Protein AF-A0A2V5MJY5-F1 (afdb_monomer_lite)

Secondary structure (DSSP, 8-state):
---GGGHHHHHHHHHHHHHHHHHHHHHHHHHHHS--HHHHHHHHHH--GGGS-HHHHHHHHHHHHHHHHHS-HHHHHHHHT-THHHHHHHHS-HHHHHHHHHHHS-HHHHHHHHHHHTS-HHHHHHHHHHHHHHHHHHHHHHHHHHT-

Structure (mmCIF, N/CA/C/O backbone):
data_AF-A0A2V5MJY5-F1
#
_entry.id   AF-A0A2V5MJY5-F1
#
loop_
_atom_site.group_PDB
_atom_site.id
_atom_site.type_symbol
_atom_site.label_atom_id
_atom_site.label_alt_id
_atom_site.label_comp_id
_atom_site.label_asym_id
_atom_site.label_entity_id
_atom_site.label_seq_id
_atom_site.pdbx_PDB_ins_code
_atom_site.Cartn_x
_atom_site.Cartn_y
_atom_site.Cartn_z
_atom_site.occupancy
_atom_site.B_iso_or_equiv
_atom_site.auth_seq_id
_atom_site.auth_comp_id
_atom_site.auth_asym_id
_atom_site.auth_atom_id
_atom_site.pdbx_PDB_model_num
ATOM 1 N N . MET A 1 1 ? 29.922 -13.839 -49.410 1.00 50.12 1 MET A N 1
ATOM 2 C CA . MET A 1 1 ? 30.954 -14.342 -48.478 1.00 50.12 1 MET A CA 1
ATOM 3 C C . MET A 1 1 ? 31.460 -13.157 -47.670 1.00 50.12 1 MET A C 1
ATOM 5 O O . MET A 1 1 ? 32.165 -12.333 -48.236 1.00 50.12 1 MET A O 1
ATOM 9 N N . LEU A 1 2 ? 31.043 -12.986 -46.406 1.00 56.75 2 LEU A N 1
ATOM 10 C CA . LEU A 1 2 ? 31.655 -11.948 -45.564 1.00 56.75 2 LEU A CA 1
ATOM 11 C C . LEU A 1 2 ? 33.147 -12.272 -45.467 1.00 56.75 2 LEU A C 1
ATOM 13 O O . LEU A 1 2 ? 33.498 -13.363 -45.014 1.00 56.75 2 LEU A O 1
ATOM 17 N N . ALA A 1 3 ? 34.006 -11.368 -45.949 1.00 57.12 3 ALA A N 1
ATOM 18 C CA . ALA A 1 3 ? 35.442 -11.598 -45.950 1.00 57.12 3 ALA A CA 1
ATOM 19 C C . ALA A 1 3 ? 35.876 -11.970 -44.528 1.00 57.12 3 ALA A C 1
ATOM 21 O O . ALA A 1 3 ? 35.506 -11.301 -43.563 1.00 57.12 3 ALA A O 1
ATOM 22 N N . GLN A 1 4 ? 36.637 -13.057 -44.403 1.00 63.75 4 GLN A N 1
ATOM 23 C CA . GLN A 1 4 ? 37.058 -13.684 -43.143 1.00 63.75 4 GLN A CA 1
ATOM 24 C C . GLN A 1 4 ? 37.643 -12.688 -42.124 1.00 63.75 4 GLN A C 1
ATOM 26 O O . GLN A 1 4 ? 37.564 -12.902 -40.917 1.00 63.75 4 GLN A O 1
ATOM 31 N N . ARG A 1 5 ? 38.135 -11.555 -42.629 1.00 69.12 5 ARG A N 1
ATOM 32 C CA . ARG A 1 5 ? 38.656 -10.395 -41.906 1.00 69.12 5 ARG A CA 1
ATOM 33 C C . ARG A 1 5 ? 37.625 -9.634 -41.054 1.00 69.12 5 ARG A C 1
ATOM 35 O O . ARG A 1 5 ? 38.015 -9.039 -40.059 1.00 69.12 5 ARG A O 1
ATOM 42 N N . TYR A 1 6 ? 36.332 -9.672 -41.392 1.00 77.38 6 TYR A N 1
ATOM 43 C CA . TYR A 1 6 ? 35.269 -8.968 -40.651 1.00 77.38 6 TYR A CA 1
ATOM 44 C C . TYR A 1 6 ? 34.561 -9.838 -39.610 1.00 77.38 6 TYR A C 1
ATOM 46 O O . TYR A 1 6 ? 33.828 -9.310 -38.780 1.00 77.38 6 TYR A O 1
ATOM 54 N N . ARG A 1 7 ? 34.789 -11.160 -39.602 1.00 73.94 7 ARG A N 1
ATOM 55 C CA . ARG A 1 7 ? 34.225 -12.071 -38.590 1.00 73.94 7 ARG A CA 1
ATOM 56 C C . ARG A 1 7 ? 34.464 -11.606 -37.143 1.00 73.94 7 ARG A C 1
ATOM 58 O O . ARG A 1 7 ? 33.481 -11.554 -36.411 1.00 73.94 7 ARG A O 1
ATOM 65 N N . PRO A 1 8 ? 35.685 -11.222 -36.715 1.00 81.00 8 PRO A N 1
ATOM 66 C CA . PRO A 1 8 ? 35.896 -10.760 -35.341 1.00 81.00 8 PRO A CA 1
ATOM 67 C C . PRO A 1 8 ? 35.162 -9.449 -35.036 1.00 81.00 8 PRO A C 1
ATOM 69 O O . PRO A 1 8 ? 34.684 -9.278 -33.921 1.00 81.00 8 PRO A O 1
ATOM 72 N N . LEU A 1 9 ? 35.005 -8.559 -36.023 1.00 85.38 9 LEU A N 1
ATOM 73 C CA . LEU A 1 9 ? 34.218 -7.334 -35.862 1.00 85.38 9 LEU A CA 1
ATOM 74 C C . LEU A 1 9 ? 32.731 -7.654 -35.688 1.00 85.38 9 LEU A C 1
ATOM 76 O O . LEU A 1 9 ? 32.114 -7.139 -34.767 1.00 85.38 9 LEU A O 1
ATOM 80 N N . VAL A 1 10 ? 32.176 -8.566 -36.493 1.00 87.00 10 VAL A N 1
ATOM 81 C CA . VAL A 1 10 ? 30.778 -9.011 -36.360 1.00 87.00 10 VAL A CA 1
ATOM 82 C C . VAL A 1 10 ? 30.533 -9.667 -35.001 1.00 87.00 10 VAL A C 1
ATOM 84 O O . VAL A 1 10 ? 29.556 -9.335 -34.335 1.00 87.00 10 VAL A O 1
ATOM 87 N N . PHE A 1 11 ? 31.425 -10.557 -34.554 1.00 88.88 11 PHE A N 1
ATOM 88 C CA . PHE A 1 11 ? 31.307 -11.171 -33.230 1.00 88.88 11 PHE A CA 1
ATOM 89 C C . PHE A 1 11 ? 31.458 -10.148 -32.104 1.00 88.88 11 PHE A C 1
ATOM 91 O O . PHE A 1 11 ? 30.676 -10.187 -31.162 1.00 88.88 11 PHE A O 1
ATOM 98 N N . GLY A 1 12 ? 32.393 -9.201 -32.217 1.00 89.81 12 GLY A N 1
ATOM 99 C CA . GLY A 1 12 ? 32.548 -8.110 -31.254 1.00 89.81 12 GLY A CA 1
ATOM 100 C C . GLY A 1 12 ? 31.292 -7.245 -31.155 1.00 89.81 12 GLY A C 1
ATOM 101 O O . GLY A 1 12 ? 30.800 -7.000 -30.056 1.00 89.81 12 GLY A O 1
ATOM 102 N N . THR A 1 13 ? 30.713 -6.852 -32.292 1.00 92.06 13 THR A N 1
ATOM 103 C CA . THR A 1 13 ? 29.453 -6.097 -32.330 1.00 92.06 13 THR A CA 1
ATOM 104 C C . THR A 1 13 ? 28.299 -6.894 -31.726 1.00 92.06 13 THR A C 1
ATOM 106 O O . THR A 1 13 ? 27.544 -6.349 -30.926 1.00 92.06 13 THR A O 1
ATOM 109 N N . LEU A 1 14 ? 28.177 -8.187 -32.045 1.00 93.38 14 LEU A N 1
ATOM 110 C CA . LEU A 1 14 ? 27.150 -9.050 -31.455 1.00 93.38 14 LEU A CA 1
ATOM 111 C C . LEU A 1 14 ? 27.311 -9.190 -29.939 1.00 93.38 14 LEU A C 1
ATOM 113 O O . LEU A 1 14 ? 26.314 -9.168 -29.226 1.00 93.38 14 LEU A O 1
ATOM 117 N N . LEU A 1 15 ? 28.542 -9.293 -29.439 1.00 94.81 15 LEU A N 1
ATOM 118 C CA . LEU A 1 15 ? 28.822 -9.422 -28.009 1.00 94.81 15 LEU A CA 1
ATOM 119 C C . LEU A 1 15 ? 28.464 -8.130 -27.260 1.00 94.81 15 LEU A C 1
ATOM 121 O O . LEU A 1 15 ? 27.831 -8.179 -26.207 1.00 94.81 15 LEU A O 1
ATOM 125 N N . VAL A 1 16 ? 28.776 -6.970 -27.843 1.00 95.56 16 VAL A N 1
ATOM 126 C CA . VAL A 1 16 ? 28.368 -5.664 -27.301 1.00 95.56 16 VAL A CA 1
ATOM 127 C C . VAL A 1 16 ? 26.844 -5.510 -27.307 1.00 95.56 16 VAL A C 1
ATOM 129 O O . VAL A 1 16 ? 26.272 -5.097 -26.299 1.00 95.56 16 VAL A O 1
ATOM 132 N N . LEU A 1 17 ? 26.169 -5.879 -28.401 1.00 95.88 17 LEU A N 1
ATOM 133 C CA . LEU A 1 17 ? 24.704 -5.843 -28.481 1.00 95.88 17 LEU A CA 1
ATOM 134 C C . LEU A 1 17 ? 24.052 -6.793 -27.471 1.00 95.88 17 LEU A C 1
ATOM 136 O O . LEU A 1 17 ? 23.086 -6.415 -26.812 1.00 95.88 17 LEU A O 1
ATOM 140 N N . ALA A 1 18 ? 24.599 -7.997 -27.303 1.00 93.88 18 ALA A N 1
ATOM 141 C CA . ALA A 1 18 ? 24.135 -8.948 -26.302 1.00 93.88 18 ALA A CA 1
ATOM 142 C C . ALA A 1 18 ? 24.297 -8.386 -24.881 1.00 93.88 18 ALA A C 1
ATOM 144 O O . ALA A 1 18 ? 23.364 -8.466 -24.085 1.00 93.88 18 ALA A O 1
ATOM 145 N N . GLY A 1 19 ? 25.434 -7.750 -24.577 1.00 95.88 19 GLY A N 1
ATOM 146 C CA . GLY A 1 19 ? 25.651 -7.072 -23.297 1.00 95.88 19 GLY A CA 1
ATOM 147 C C . GLY A 1 19 ? 24.620 -5.971 -23.027 1.00 95.88 19 GLY A C 1
ATOM 148 O O . GLY A 1 19 ? 24.046 -5.918 -21.938 1.00 95.88 19 GLY A O 1
ATOM 149 N N . TRP A 1 20 ? 24.315 -5.144 -24.031 1.00 96.44 20 TRP A N 1
ATOM 150 C CA . TRP A 1 20 ? 23.272 -4.119 -23.930 1.00 96.44 20 TRP A CA 1
ATOM 151 C C . TRP A 1 20 ? 21.875 -4.703 -23.725 1.00 96.44 20 TRP A C 1
ATOM 153 O O . TRP A 1 20 ? 21.124 -4.185 -22.901 1.00 96.44 20 TRP A O 1
ATOM 163 N N . LEU A 1 21 ? 21.528 -5.793 -24.414 1.00 95.12 21 LEU A N 1
ATOM 164 C CA . LEU A 1 21 ? 20.243 -6.471 -24.224 1.00 95.12 21 LEU A CA 1
ATOM 165 C C . LEU A 1 21 ? 20.099 -7.036 -22.810 1.00 95.12 21 LEU A C 1
ATOM 167 O O . LEU A 1 21 ? 19.046 -6.871 -22.199 1.00 95.12 21 LEU A O 1
ATOM 171 N N . VAL A 1 22 ? 21.151 -7.649 -22.264 1.00 93.75 22 VAL A N 1
ATOM 172 C CA . VAL A 1 22 ? 21.149 -8.157 -20.884 1.00 93.75 22 VAL A CA 1
ATOM 173 C C . VAL A 1 22 ? 20.998 -7.010 -19.883 1.00 93.75 22 VAL A C 1
ATOM 175 O O . VAL A 1 22 ? 20.174 -7.098 -18.972 1.00 93.75 22 VAL A O 1
ATOM 178 N N . ALA A 1 23 ? 21.735 -5.911 -20.068 1.00 90.94 23 ALA A N 1
ATOM 179 C CA . ALA A 1 23 ? 21.626 -4.731 -19.212 1.00 90.94 23 ALA A CA 1
ATOM 180 C C . ALA A 1 23 ? 20.222 -4.105 -19.271 1.00 90.94 23 ALA A C 1
ATOM 182 O O . ALA A 1 23 ? 19.643 -3.781 -18.234 1.00 90.94 23 ALA A O 1
ATOM 183 N N . PHE A 1 24 ? 19.648 -3.985 -20.470 1.00 91.19 24 PHE A N 1
ATOM 184 C CA . PHE A 1 24 ? 18.306 -3.446 -20.674 1.00 91.19 24 PHE A CA 1
ATOM 185 C C . PHE A 1 24 ? 17.229 -4.342 -20.052 1.00 91.19 24 PHE A C 1
ATOM 187 O O . PHE A 1 24 ? 16.368 -3.851 -19.323 1.00 91.19 24 PHE A O 1
ATOM 194 N N . ALA A 1 25 ? 17.315 -5.657 -20.266 1.00 87.12 25 ALA A N 1
ATOM 195 C CA . ALA A 1 25 ? 16.405 -6.625 -19.663 1.00 87.12 25 ALA A CA 1
ATOM 196 C C . ALA A 1 25 ? 16.482 -6.593 -18.128 1.00 87.12 25 ALA A C 1
ATOM 198 O O . ALA A 1 25 ? 15.450 -6.573 -17.456 1.00 87.12 25 ALA A O 1
ATOM 199 N N . GLY A 1 26 ? 17.691 -6.516 -17.563 1.00 83.94 26 GLY A N 1
ATOM 200 C CA . GLY A 1 26 ? 17.892 -6.382 -16.119 1.00 83.94 26 GLY A CA 1
ATOM 201 C C . GLY A 1 26 ? 17.321 -5.076 -15.559 1.00 83.94 26 GLY A C 1
ATOM 202 O O . GLY A 1 26 ? 16.652 -5.086 -14.523 1.00 83.94 26 GLY A O 1
ATOM 203 N N . TYR A 1 27 ? 17.521 -3.958 -16.261 1.00 81.31 27 TYR A N 1
ATOM 204 C CA . TYR A 1 27 ? 16.958 -2.661 -15.884 1.00 81.31 27 TYR A CA 1
ATOM 205 C C . TYR A 1 27 ? 15.425 -2.681 -15.896 1.00 81.31 27 TYR A C 1
ATOM 207 O O . TYR A 1 27 ? 14.797 -2.279 -14.917 1.00 81.31 27 TYR A O 1
ATOM 215 N N . GLN A 1 28 ? 14.820 -3.203 -16.964 1.00 80.12 28 GLN A N 1
ATOM 216 C CA . GLN A 1 28 ? 13.368 -3.271 -17.106 1.00 80.12 28 GLN A CA 1
ATOM 217 C C . GLN A 1 28 ? 12.727 -4.216 -16.077 1.00 80.12 28 GLN A C 1
ATOM 219 O O . GLN A 1 28 ? 11.672 -3.910 -15.524 1.00 80.12 28 GLN A O 1
ATOM 224 N N . ALA A 1 29 ? 13.375 -5.341 -15.763 1.00 75.56 29 ALA A N 1
ATOM 225 C CA . ALA A 1 29 ? 12.927 -6.235 -14.699 1.00 75.56 29 ALA A CA 1
ATOM 226 C C . ALA A 1 29 ? 12.998 -5.556 -13.319 1.00 75.56 29 ALA A C 1
ATOM 228 O O . ALA A 1 29 ? 12.055 -5.651 -12.535 1.00 75.56 29 ALA A O 1
ATOM 229 N N . SER A 1 30 ? 14.079 -4.819 -13.043 1.00 69.69 30 SER A N 1
ATOM 230 C CA . SER A 1 30 ? 14.265 -4.081 -11.787 1.00 69.69 30 SER A CA 1
ATOM 231 C C . SER A 1 30 ? 13.211 -2.987 -11.584 1.00 69.69 30 SER A C 1
ATOM 233 O O . SER A 1 30 ? 12.671 -2.832 -10.487 1.00 69.69 30 SER A O 1
ATOM 235 N N . THR A 1 31 ? 12.852 -2.251 -12.639 1.00 67.75 31 THR A N 1
ATOM 236 C CA . THR A 1 31 ? 11.810 -1.217 -12.560 1.00 67.75 31 THR A CA 1
ATOM 237 C C . THR A 1 31 ? 10.406 -1.818 -12.461 1.00 67.75 31 THR A C 1
ATOM 239 O O . THR A 1 31 ? 9.593 -1.326 -11.676 1.00 67.75 31 THR A O 1
ATOM 242 N N . ASN A 1 32 ? 10.125 -2.926 -13.156 1.00 66.94 32 ASN A N 1
ATOM 243 C CA . ASN A 1 32 ? 8.849 -3.634 -13.026 1.00 66.94 32 ASN A CA 1
ATOM 244 C C . ASN A 1 32 ? 8.669 -4.331 -11.672 1.00 66.94 32 ASN A C 1
ATOM 246 O O . ASN A 1 32 ? 7.535 -4.433 -11.203 1.00 66.94 32 ASN A O 1
ATOM 250 N N . ALA A 1 33 ? 9.751 -4.758 -11.020 1.00 67.19 33 ALA A N 1
ATOM 251 C CA . ALA A 1 33 ? 9.696 -5.378 -9.698 1.00 67.19 33 ALA A CA 1
ATOM 252 C C . ALA A 1 33 ? 9.342 -4.388 -8.575 1.00 67.19 33 ALA A C 1
ATOM 254 O O . ALA A 1 33 ? 8.893 -4.805 -7.509 1.00 67.19 33 ALA A O 1
ATOM 255 N N . ARG A 1 34 ? 9.509 -3.073 -8.787 1.00 78.69 34 ARG A N 1
ATOM 256 C CA . ARG A 1 34 ? 9.128 -2.074 -7.780 1.00 78.69 34 ARG A CA 1
ATOM 257 C C . ARG A 1 34 ? 7.611 -2.024 -7.618 1.00 78.69 34 ARG A C 1
ATOM 259 O O . ARG A 1 34 ? 6.883 -1.766 -8.581 1.00 78.69 34 ARG A O 1
ATOM 266 N N . VAL A 1 35 ? 7.149 -2.232 -6.389 1.00 83.56 35 VAL A N 1
ATOM 267 C CA . VAL A 1 35 ? 5.764 -1.974 -5.988 1.00 83.56 35 VAL A CA 1
ATOM 268 C C . VAL A 1 35 ? 5.550 -0.457 -5.982 1.00 83.56 35 VAL A C 1
ATOM 270 O O . VAL A 1 35 ? 6.362 0.284 -5.428 1.00 83.56 35 VAL A O 1
ATOM 273 N N . THR A 1 36 ? 4.484 0.006 -6.631 1.00 89.38 36 THR A N 1
ATOM 274 C CA . THR A 1 36 ? 4.094 1.423 -6.710 1.00 89.38 36 THR A CA 1
ATOM 275 C C . THR A 1 36 ? 2.664 1.590 -6.215 1.00 89.38 36 THR A C 1
ATOM 277 O O . THR A 1 36 ? 1.904 0.618 -6.194 1.00 89.38 36 THR A O 1
ATOM 280 N N . ALA A 1 37 ? 2.287 2.811 -5.833 1.00 88.69 37 ALA A N 1
ATOM 281 C CA . ALA A 1 37 ? 0.926 3.108 -5.393 1.00 88.69 37 ALA A CA 1
ATOM 282 C C . ALA A 1 37 ? -0.112 2.707 -6.455 1.00 88.69 37 ALA A C 1
ATOM 284 O O . ALA A 1 37 ? -1.092 2.044 -6.129 1.00 88.69 37 ALA A O 1
ATOM 285 N N . ASP A 1 38 ? 0.161 2.989 -7.733 1.00 88.75 38 ASP A N 1
ATOM 286 C CA . ASP A 1 38 ? -0.739 2.644 -8.840 1.00 88.75 38 ASP A CA 1
ATOM 287 C C . ASP A 1 38 ? -0.945 1.132 -8.988 1.00 88.75 38 ASP A C 1
ATOM 289 O O . ASP A 1 38 ? -2.057 0.677 -9.249 1.00 88.75 38 ASP A O 1
ATOM 293 N N . LYS A 1 39 ? 0.112 0.329 -8.797 1.00 89.62 39 LYS A N 1
ATOM 294 C CA . LYS A 1 39 ? 0.006 -1.138 -8.842 1.00 89.62 39 LYS A CA 1
ATOM 295 C C . LYS A 1 39 ? -0.858 -1.661 -7.702 1.00 89.62 39 LYS A C 1
ATOM 297 O O . LYS A 1 39 ? -1.687 -2.536 -7.935 1.00 89.62 39 LYS A O 1
ATOM 302 N N . VAL A 1 40 ? -0.697 -1.096 -6.504 1.00 91.44 40 VAL A N 1
ATOM 303 C CA . VAL A 1 40 ? -1.552 -1.423 -5.357 1.00 91.44 40 VAL A CA 1
ATOM 304 C C . VAL A 1 40 ? -2.998 -1.038 -5.661 1.00 91.44 40 VAL A C 1
ATOM 306 O O . VAL A 1 40 ? -3.877 -1.869 -5.486 1.00 91.44 40 VAL A O 1
ATOM 309 N N . ALA A 1 41 ? -3.259 0.149 -6.209 1.00 90.56 41 ALA A N 1
ATOM 310 C CA . ALA A 1 41 ? -4.608 0.576 -6.586 1.00 90.56 41 ALA A CA 1
ATOM 311 C C . ALA A 1 41 ? -5.260 -0.351 -7.630 1.00 90.56 41 ALA A C 1
ATOM 313 O O . ALA A 1 41 ? -6.435 -0.702 -7.523 1.00 90.56 41 ALA A O 1
ATOM 314 N N . VAL A 1 42 ? -4.496 -0.799 -8.632 1.00 91.88 42 VAL A N 1
ATOM 315 C CA . VAL A 1 42 ? -4.962 -1.789 -9.618 1.00 91.88 42 VAL A CA 1
ATOM 316 C C . VAL A 1 42 ? -5.289 -3.126 -8.948 1.00 91.88 42 VAL A C 1
ATOM 318 O O . VAL A 1 42 ? -6.335 -3.710 -9.237 1.00 91.88 42 VAL A O 1
ATOM 321 N N . GLU A 1 43 ? -4.437 -3.603 -8.040 1.00 91.00 43 GLU A N 1
ATOM 322 C CA . GLU A 1 43 ? -4.671 -4.841 -7.289 1.00 91.00 43 GLU A CA 1
ATOM 323 C C . GLU A 1 43 ? -5.896 -4.728 -6.372 1.00 91.00 43 GLU A C 1
ATOM 325 O O . GLU A 1 43 ? -6.711 -5.652 -6.321 1.00 91.00 43 GLU A O 1
ATOM 330 N N . LEU A 1 44 ? -6.084 -3.581 -5.711 1.00 92.62 44 LEU A N 1
ATOM 331 C CA . LEU A 1 44 ? -7.267 -3.287 -4.906 1.00 92.62 44 LEU A CA 1
ATOM 332 C C . LEU A 1 44 ? -8.530 -3.381 -5.753 1.00 92.62 44 LEU A C 1
ATOM 334 O O . LEU A 1 44 ? -9.437 -4.113 -5.373 1.00 92.62 44 LEU A O 1
ATOM 338 N N . ARG A 1 45 ? -8.573 -2.727 -6.922 1.00 92.31 45 ARG A N 1
ATOM 339 C CA . ARG A 1 45 ? -9.716 -2.784 -7.856 1.00 92.31 45 ARG A CA 1
ATOM 340 C C . ARG A 1 45 ? -10.029 -4.199 -8.324 1.00 92.31 45 ARG A C 1
ATOM 342 O O . ARG A 1 45 ? -11.195 -4.585 -8.382 1.00 92.31 45 ARG A O 1
ATOM 349 N N . ALA A 1 46 ? -8.994 -4.972 -8.641 1.00 91.12 46 ALA A N 1
ATOM 350 C CA . ALA A 1 46 ? -9.135 -6.354 -9.086 1.00 91.12 46 ALA A CA 1
ATOM 351 C C . ALA A 1 46 ? -9.570 -7.307 -7.957 1.00 91.12 46 ALA A C 1
ATOM 353 O O . ALA A 1 46 ? -10.120 -8.376 -8.230 1.00 91.12 46 ALA A O 1
ATOM 354 N N . THR A 1 47 ? -9.335 -6.934 -6.698 1.00 93.19 47 THR A N 1
ATOM 355 C CA . THR A 1 47 ? -9.678 -7.752 -5.536 1.00 93.19 47 THR A CA 1
ATOM 356 C C . THR A 1 47 ? -11.154 -7.589 -5.164 1.00 93.19 47 THR A C 1
ATOM 358 O O . THR A 1 47 ? -11.660 -6.482 -4.974 1.00 93.19 47 THR A O 1
ATOM 361 N N . ASP A 1 48 ? -11.839 -8.725 -5.029 1.00 92.31 48 ASP A N 1
ATOM 362 C CA . ASP A 1 48 ? -13.196 -8.848 -4.488 1.00 92.31 48 ASP A CA 1
ATOM 363 C C . ASP A 1 48 ? -13.187 -9.965 -3.435 1.00 92.31 48 ASP A C 1
ATOM 365 O O . ASP A 1 48 ? -13.115 -11.155 -3.762 1.00 92.31 48 ASP A O 1
ATOM 369 N N . LEU A 1 49 ? -13.209 -9.583 -2.156 1.00 91.50 49 LEU A N 1
ATOM 370 C CA . LEU A 1 49 ? -13.090 -10.517 -1.033 1.00 91.50 49 LEU A CA 1
ATOM 371 C C . LEU A 1 49 ? -14.333 -11.398 -0.879 1.00 91.50 49 LEU A C 1
ATOM 373 O O . LEU A 1 49 ? -14.243 -12.489 -0.311 1.00 91.50 49 LEU A O 1
ATOM 377 N N . ASN A 1 50 ? -15.483 -10.966 -1.401 1.00 90.06 50 ASN A N 1
ATOM 378 C CA . ASN A 1 50 ? -16.734 -11.721 -1.316 1.00 90.06 50 ASN A CA 1
ATOM 379 C C . ASN A 1 50 ? -16.732 -12.954 -2.227 1.00 90.06 50 ASN A C 1
ATOM 381 O O . ASN A 1 50 ? -17.491 -13.894 -2.003 1.00 90.06 50 ASN A O 1
ATOM 385 N N . ARG A 1 51 ? -15.852 -12.981 -3.236 1.00 91.69 51 ARG A N 1
ATOM 386 C CA . ARG A 1 51 ? -15.670 -14.124 -4.148 1.00 91.69 51 ARG A CA 1
ATOM 387 C C . ARG A 1 51 ? -14.614 -15.119 -3.671 1.00 91.69 51 ARG A C 1
ATOM 389 O O . ARG A 1 51 ? -14.406 -16.151 -4.309 1.00 91.69 51 ARG A O 1
ATOM 396 N N . LEU A 1 52 ? -13.913 -14.812 -2.582 1.00 91.38 52 LEU A N 1
ATOM 397 C CA . LEU A 1 52 ? -12.811 -15.619 -2.069 1.00 91.38 52 LEU A CA 1
ATOM 398 C C . LEU A 1 52 ? -13.259 -16.459 -0.869 1.00 91.38 52 LEU A C 1
ATOM 400 O O . LEU A 1 52 ? -13.985 -15.996 0.005 1.00 91.38 52 LEU A O 1
ATOM 404 N N . SER A 1 53 ? -12.764 -17.696 -0.791 1.00 90.25 53 SER A N 1
ATOM 405 C CA . SER A 1 53 ? -12.889 -18.507 0.424 1.00 90.25 53 SER A CA 1
ATOM 406 C C . SER A 1 53 ? -12.049 -17.915 1.561 1.00 90.25 53 SER A C 1
ATOM 408 O O . SER A 1 53 ? -11.048 -17.244 1.307 1.00 90.25 53 SER A O 1
ATOM 410 N N . SER A 1 54 ? -12.405 -18.199 2.816 1.00 85.00 54 SER A N 1
ATOM 411 C CA . SER A 1 54 ? -11.740 -17.656 4.017 1.00 85.00 54 SER A CA 1
ATOM 412 C C . SER A 1 54 ? -10.208 -17.773 3.989 1.00 85.00 54 SER A C 1
ATOM 414 O O . SER A 1 54 ? -9.502 -16.787 4.187 1.00 85.00 54 SER A O 1
ATOM 416 N N . GLY A 1 55 ? -9.671 -18.947 3.641 1.00 86.19 55 GLY A N 1
ATOM 417 C CA . GLY A 1 55 ? -8.220 -19.144 3.526 1.00 86.19 55 GLY A CA 1
ATOM 418 C C . GLY A 1 55 ? -7.566 -18.311 2.414 1.00 86.19 55 GLY A C 1
ATOM 419 O O . GLY A 1 55 ? -6.443 -17.832 2.571 1.00 86.19 55 GLY A O 1
ATOM 420 N N . LYS A 1 56 ? -8.269 -18.091 1.293 1.00 91.94 56 LYS A N 1
ATOM 421 C CA . LYS A 1 56 ? -7.783 -17.226 0.207 1.00 91.94 56 LYS A CA 1
ATOM 422 C C . LYS A 1 56 ? -7.859 -15.751 0.594 1.00 91.94 56 LYS A C 1
ATOM 424 O O . LYS A 1 56 ? -6.912 -15.033 0.299 1.00 91.94 56 LYS A O 1
ATOM 429 N N . ARG A 1 57 ? -8.910 -15.325 1.307 1.00 93.19 57 ARG A N 1
ATOM 430 C CA . ARG A 1 57 ? -9.049 -13.955 1.835 1.00 93.19 57 ARG A CA 1
ATOM 431 C C . ARG A 1 57 ? -7.855 -13.583 2.702 1.00 93.19 57 ARG A C 1
ATOM 433 O O . ARG A 1 57 ? -7.168 -12.617 2.394 1.00 93.19 57 ARG A O 1
ATOM 440 N N . ALA A 1 58 ? -7.535 -14.404 3.703 1.00 91.25 58 ALA A N 1
ATOM 441 C CA . ALA A 1 58 ? -6.402 -14.156 4.593 1.00 91.25 58 ALA A CA 1
ATOM 442 C C . ALA A 1 58 ? -5.071 -14.037 3.830 1.00 91.25 58 ALA A C 1
ATOM 444 O O . ALA A 1 58 ? -4.267 -13.143 4.100 1.00 91.25 58 ALA A O 1
ATOM 445 N N . LYS A 1 59 ? -4.849 -14.904 2.832 1.00 93.25 59 LYS A N 1
ATOM 446 C CA . LYS A 1 59 ? -3.649 -14.848 1.987 1.00 93.25 59 LYS A CA 1
ATOM 447 C C . LYS A 1 59 ? -3.594 -13.568 1.149 1.00 93.25 59 LYS A C 1
ATOM 449 O O . LYS A 1 59 ? -2.539 -12.943 1.084 1.00 93.25 59 LYS A O 1
ATOM 454 N N . THR A 1 60 ? -4.708 -13.173 0.536 1.00 93.38 60 THR A N 1
ATOM 455 C CA . THR A 1 60 ? -4.807 -11.945 -0.266 1.00 93.38 60 THR A CA 1
ATOM 456 C C . THR A 1 60 ? -4.582 -10.700 0.588 1.00 93.38 60 THR A C 1
ATOM 458 O O . THR A 1 60 ? -3.793 -9.840 0.211 1.00 93.38 60 TH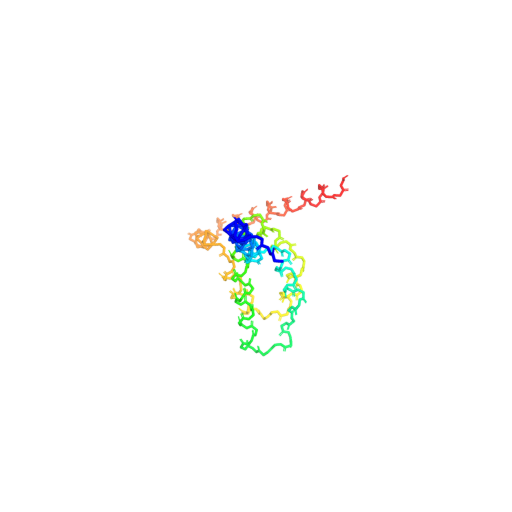R A O 1
ATOM 461 N N . LEU A 1 61 ? -5.197 -10.624 1.770 1.00 93.62 61 LEU A N 1
ATOM 462 C CA . LEU A 1 61 ? -5.005 -9.507 2.699 1.00 93.62 61 LEU A CA 1
ATOM 463 C C . LEU A 1 61 ? -3.553 -9.393 3.166 1.00 93.62 61 LEU A C 1
ATOM 465 O O . LEU A 1 61 ? -3.011 -8.292 3.233 1.00 93.62 61 LEU A O 1
ATOM 469 N N . ARG A 1 62 ? -2.898 -10.526 3.439 1.00 92.75 62 ARG A N 1
ATOM 470 C CA . ARG A 1 62 ? -1.480 -10.544 3.807 1.00 92.75 62 ARG A CA 1
ATOM 471 C C . ARG A 1 62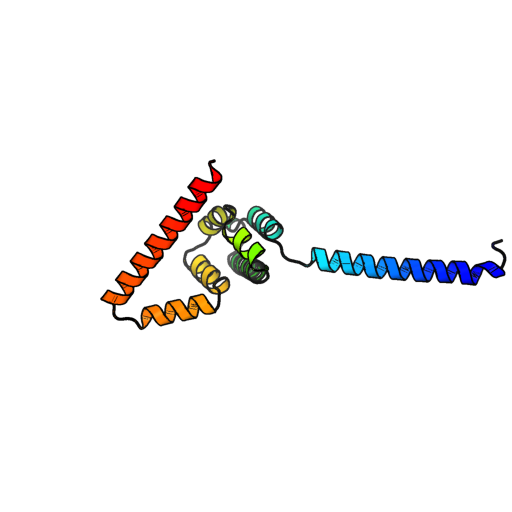 ? -0.588 -10.057 2.667 1.00 92.75 62 ARG A C 1
ATOM 473 O O . ARG A 1 62 ? 0.279 -9.226 2.900 1.00 92.75 62 ARG A O 1
ATOM 480 N N . HIS A 1 63 ? -0.850 -10.513 1.444 1.00 92.75 63 HIS A N 1
ATOM 481 C CA . HIS A 1 63 ? -0.127 -10.062 0.255 1.00 92.75 63 HIS A CA 1
ATOM 482 C C . HIS A 1 63 ? -0.272 -8.549 0.029 1.00 92.75 63 HIS A C 1
ATOM 484 O O . HIS A 1 63 ? 0.718 -7.852 -0.179 1.00 92.75 63 HIS A O 1
ATOM 490 N N . LEU A 1 64 ? -1.493 -8.020 0.157 1.00 92.94 64 LEU A N 1
ATOM 491 C CA . LEU A 1 64 ? -1.745 -6.580 0.079 1.00 92.94 64 LEU A CA 1
ATOM 492 C C . LEU A 1 64 ? -0.989 -5.811 1.170 1.00 92.94 64 LEU A C 1
ATOM 494 O O . LEU A 1 64 ? -0.403 -4.766 0.888 1.00 92.94 64 LEU A O 1
ATOM 498 N N . ALA A 1 65 ? -0.957 -6.329 2.400 1.00 92.19 65 ALA A N 1
ATOM 499 C CA . ALA A 1 65 ? -0.213 -5.708 3.491 1.00 92.19 65 ALA A CA 1
ATOM 500 C C . ALA A 1 65 ? 1.296 -5.659 3.198 1.00 92.19 65 ALA A C 1
ATOM 502 O O . ALA A 1 65 ? 1.926 -4.615 3.387 1.00 92.19 65 ALA A O 1
ATOM 503 N N . ASP A 1 66 ? 1.861 -6.750 2.681 1.00 91.25 66 ASP A N 1
ATOM 504 C CA . ASP A 1 66 ? 3.269 -6.821 2.285 1.00 91.25 66 ASP A CA 1
ATOM 505 C C . ASP A 1 66 ? 3.585 -5.806 1.172 1.00 91.25 66 ASP A C 1
ATOM 507 O O . ASP A 1 66 ? 4.576 -5.079 1.267 1.00 91.25 66 ASP A O 1
ATOM 511 N N . ASN A 1 67 ? 2.699 -5.660 0.179 1.00 90.62 67 ASN A N 1
ATOM 512 C CA . ASN A 1 67 ? 2.843 -4.671 -0.892 1.00 90.62 67 ASN A CA 1
ATOM 513 C C . ASN A 1 67 ? 2.825 -3.233 -0.357 1.00 90.62 67 ASN A C 1
ATOM 515 O O . ASN A 1 67 ? 3.720 -2.451 -0.676 1.00 90.62 67 ASN A O 1
ATOM 519 N N . VAL A 1 68 ? 1.872 -2.886 0.515 1.00 89.81 68 VAL A N 1
ATOM 520 C CA . VAL A 1 68 ? 1.811 -1.562 1.167 1.00 89.81 68 VAL A CA 1
ATOM 521 C C . VAL A 1 68 ? 3.059 -1.291 2.016 1.00 89.81 68 VAL A C 1
ATOM 523 O O . VAL A 1 68 ? 3.566 -0.162 2.065 1.00 89.81 68 VAL A O 1
ATOM 526 N N . ASN A 1 69 ? 3.587 -2.314 2.683 1.00 88.88 69 ASN A N 1
ATOM 527 C CA . ASN A 1 69 ? 4.800 -2.201 3.482 1.00 88.88 69 ASN A CA 1
ATOM 528 C C . ASN A 1 69 ? 6.062 -2.067 2.625 1.00 88.88 69 ASN A C 1
ATOM 530 O O . ASN A 1 69 ? 6.985 -1.370 3.045 1.00 88.88 69 ASN A O 1
ATOM 534 N N . ALA A 1 70 ? 6.087 -2.642 1.423 1.00 88.50 70 ALA A N 1
ATOM 535 C CA . ALA A 1 70 ? 7.199 -2.527 0.481 1.00 88.50 70 ALA A CA 1
ATOM 536 C C . ALA A 1 70 ? 7.292 -1.149 -0.205 1.00 88.50 70 ALA A C 1
ATOM 538 O O . ALA A 1 70 ? 8.350 -0.797 -0.730 1.00 88.50 70 ALA A O 1
ATOM 539 N N . LEU A 1 71 ? 6.218 -0.348 -0.191 1.00 88.25 71 LEU A N 1
ATOM 540 C CA . LEU A 1 71 ? 6.208 0.983 -0.804 1.00 88.25 71 LEU A CA 1
ATOM 541 C C . LEU A 1 71 ? 7.242 1.934 -0.173 1.00 88.25 71 LEU A C 1
ATOM 543 O O . LEU A 1 71 ? 7.451 1.963 1.041 1.00 88.25 71 LEU A O 1
ATOM 547 N N . ALA A 1 72 ? 7.852 2.791 -0.992 1.00 83.75 72 ALA A N 1
ATOM 548 C CA . ALA A 1 72 ? 8.673 3.901 -0.503 1.00 83.75 72 ALA A CA 1
ATOM 549 C C . ALA A 1 72 ? 7.808 4.957 0.217 1.00 83.75 72 ALA A C 1
ATOM 551 O O . ALA A 1 72 ? 6.598 4.993 0.030 1.00 83.75 72 ALA A O 1
ATOM 552 N N . GLY A 1 73 ? 8.405 5.829 1.039 1.00 80.94 73 GLY A N 1
ATOM 553 C CA . GLY A 1 73 ? 7.670 6.753 1.923 1.00 80.94 73 GLY A CA 1
ATOM 554 C C . GLY A 1 73 ? 6.531 7.536 1.253 1.00 80.94 73 GLY A C 1
ATOM 555 O O . GLY A 1 73 ? 5.401 7.493 1.738 1.00 80.94 73 GLY A O 1
ATOM 556 N N . GLU A 1 74 ? 6.807 8.192 0.124 1.00 83.06 74 GLU A N 1
ATOM 557 C CA . GLU A 1 74 ? 5.801 8.994 -0.585 1.00 83.06 74 GLU A CA 1
ATOM 558 C C . GLU A 1 74 ? 4.773 8.134 -1.333 1.00 83.06 74 GLU A C 1
ATOM 560 O O . GLU A 1 74 ? 3.576 8.399 -1.264 1.00 83.06 74 GLU A O 1
ATOM 565 N N . GLU A 1 75 ? 5.210 7.035 -1.952 1.00 87.75 75 GLU A N 1
ATOM 566 C CA . GLU A 1 75 ? 4.311 6.046 -2.562 1.00 87.75 75 GLU A CA 1
ATOM 567 C C . GLU A 1 75 ? 3.358 5.443 -1.525 1.00 87.75 75 GLU A C 1
ATOM 569 O O . GLU A 1 75 ? 2.172 5.275 -1.787 1.00 87.75 75 GLU A O 1
ATOM 574 N N . ARG A 1 76 ? 3.851 5.171 -0.312 1.00 86.69 76 ARG A N 1
ATOM 575 C CA . ARG A 1 76 ? 3.047 4.651 0.795 1.00 86.69 76 ARG A CA 1
ATOM 576 C C . ARG A 1 76 ? 2.012 5.672 1.252 1.00 86.69 76 ARG A C 1
ATOM 578 O O . ARG A 1 76 ? 0.897 5.282 1.582 1.00 86.69 76 ARG A O 1
ATOM 585 N N . ARG A 1 77 ? 2.366 6.960 1.288 1.00 83.62 77 ARG A N 1
ATOM 586 C CA . ARG A 1 77 ? 1.421 8.038 1.605 1.00 83.62 77 ARG A CA 1
ATOM 587 C C . ARG A 1 77 ? 0.310 8.094 0.562 1.00 83.62 77 ARG A C 1
ATOM 589 O O . ARG A 1 77 ? -0.852 8.049 0.941 1.00 83.62 77 ARG A O 1
ATOM 596 N N . ARG A 1 78 ? 0.671 8.110 -0.725 1.00 86.94 78 ARG A N 1
ATOM 597 C CA . ARG A 1 78 ? -0.287 8.121 -1.839 1.00 86.94 78 ARG A CA 1
ATOM 598 C C . ARG A 1 78 ? -1.196 6.895 -1.818 1.00 86.94 78 ARG A C 1
ATOM 600 O O . ARG A 1 78 ? -2.409 7.045 -1.833 1.00 86.94 78 ARG A O 1
ATOM 607 N N . ALA A 1 79 ? -0.621 5.701 -1.673 1.00 89.88 79 ALA A N 1
ATOM 608 C CA . ALA A 1 79 ? -1.385 4.461 -1.616 1.00 89.88 79 ALA A CA 1
ATOM 609 C C . ALA A 1 79 ? -2.373 4.431 -0.445 1.00 89.88 79 ALA A C 1
ATOM 611 O O . ALA A 1 79 ? -3.464 3.912 -0.609 1.00 89.88 79 ALA A O 1
ATOM 612 N N . ARG A 1 80 ? -2.030 4.985 0.726 1.00 85.69 80 ARG A N 1
ATOM 613 C CA . ARG A 1 80 ? -2.930 5.032 1.897 1.00 85.69 80 ARG A CA 1
ATOM 614 C C . ARG A 1 80 ? -4.127 5.969 1.731 1.00 85.69 80 ARG A C 1
ATOM 616 O O . ARG A 1 80 ? -5.083 5.820 2.479 1.00 85.69 80 ARG A O 1
ATOM 623 N N . LEU A 1 81 ? -4.049 6.935 0.820 1.00 86.56 81 LEU A N 1
ATOM 624 C CA . LEU A 1 81 ? -5.115 7.906 0.554 1.00 86.56 81 LEU A CA 1
ATOM 625 C C . LEU A 1 81 ? -6.046 7.460 -0.583 1.00 86.56 81 LEU A C 1
ATOM 627 O O . LEU A 1 81 ? -6.970 8.189 -0.930 1.00 86.56 81 LEU A O 1
ATOM 631 N N . ASP A 1 82 ? -5.794 6.296 -1.184 1.00 88.38 82 ASP A N 1
ATOM 632 C CA . ASP A 1 82 ? -6.590 5.801 -2.302 1.00 88.38 82 ASP A CA 1
ATOM 633 C C . ASP A 1 82 ? -8.009 5.397 -1.837 1.00 88.38 82 ASP A C 1
ATOM 635 O O . ASP A 1 82 ? -8.136 4.601 -0.900 1.00 88.38 82 ASP A O 1
ATOM 639 N N . PRO A 1 83 ? -9.082 5.903 -2.475 1.00 88.50 83 PRO A N 1
ATOM 640 C CA . PRO A 1 83 ? -10.462 5.598 -2.089 1.00 88.50 83 PRO A CA 1
ATOM 641 C C . PRO A 1 83 ? -10.846 4.120 -2.274 1.00 88.50 83 PRO A C 1
ATOM 643 O O . PRO A 1 83 ? -11.821 3.657 -1.683 1.00 88.50 83 PRO A O 1
ATOM 646 N N . GLU A 1 84 ? -10.089 3.338 -3.050 1.00 90.81 84 GLU A N 1
ATOM 647 C CA . GLU A 1 84 ? -10.340 1.900 -3.218 1.00 90.81 84 GLU A CA 1
ATOM 648 C C . GLU A 1 84 ? -10.184 1.110 -1.912 1.00 90.81 84 GLU A C 1
ATOM 650 O O . GLU A 1 84 ? -10.752 0.018 -1.776 1.00 90.81 84 GLU A O 1
ATOM 655 N N . TRP A 1 85 ? -9.467 1.661 -0.925 1.00 91.06 85 TRP A N 1
ATOM 656 C CA . TRP A 1 85 ? -9.418 1.074 0.409 1.00 91.06 85 TRP A CA 1
ATOM 657 C C . TRP A 1 85 ? -10.797 1.010 1.046 1.00 91.06 85 TRP A C 1
ATOM 659 O O . TRP A 1 85 ? -11.137 -0.037 1.587 1.00 91.06 85 TRP A O 1
ATOM 669 N N . ASP A 1 86 ? -11.622 2.051 0.933 1.00 90.75 86 ASP A N 1
ATOM 670 C CA . ASP A 1 86 ? -12.946 2.069 1.563 1.00 90.75 86 ASP A CA 1
ATOM 671 C C . ASP A 1 86 ? -13.804 0.903 1.067 1.00 90.75 86 ASP A C 1
ATOM 673 O O . ASP A 1 86 ? -14.412 0.177 1.859 1.00 90.75 86 ASP A O 1
ATOM 677 N N . ARG A 1 87 ? -13.773 0.655 -0.248 1.00 93.06 87 ARG A N 1
ATOM 678 C CA . ARG A 1 87 ? -14.469 -0.469 -0.883 1.00 93.06 87 ARG A CA 1
ATOM 679 C C . ARG A 1 87 ? -13.976 -1.813 -0.354 1.00 93.06 87 ARG A C 1
ATOM 681 O O . ARG A 1 87 ? -14.791 -2.690 -0.072 1.00 93.06 87 ARG A O 1
ATOM 688 N N . LEU A 1 88 ? -12.660 -1.992 -0.229 1.00 93.38 88 LEU A N 1
ATOM 689 C CA . LEU A 1 88 ? -12.084 -3.240 0.269 1.00 93.38 88 LEU A CA 1
ATOM 690 C C . LEU A 1 88 ? -12.388 -3.442 1.763 1.00 93.38 88 LEU A C 1
ATOM 692 O O . LEU A 1 88 ? -12.812 -4.525 2.158 1.00 93.38 88 LEU A O 1
ATOM 696 N N . PHE A 1 89 ? -12.221 -2.403 2.586 1.00 92.75 89 PHE A N 1
ATOM 697 C CA . PHE A 1 89 ? -12.465 -2.436 4.030 1.00 92.75 89 PHE A CA 1
ATOM 698 C C . PHE A 1 89 ? -13.927 -2.744 4.361 1.00 92.75 89 PHE A C 1
ATOM 700 O O . PHE A 1 89 ? -14.189 -3.454 5.330 1.00 92.75 89 PHE A O 1
ATOM 707 N N . GLN A 1 90 ? -14.884 -2.279 3.556 1.00 93.06 90 GLN A N 1
ATOM 708 C CA . GLN A 1 90 ? -16.300 -2.633 3.720 1.00 93.06 90 GLN A CA 1
ATOM 709 C C . GLN A 1 90 ? -16.575 -4.133 3.533 1.00 93.06 90 GLN A C 1
ATOM 711 O O . GLN A 1 90 ? -17.523 -4.653 4.114 1.00 93.06 90 GLN A O 1
ATOM 716 N N . GLN A 1 91 ? -15.748 -4.839 2.757 1.00 92.56 91 GLN A N 1
ATOM 717 C CA . GLN A 1 91 ? -15.885 -6.282 2.529 1.00 92.56 91 GLN A CA 1
ATOM 718 C C . GLN A 1 91 ? -15.181 -7.129 3.601 1.00 92.56 91 GLN A C 1
ATOM 720 O O . GLN A 1 91 ? -15.368 -8.349 3.635 1.00 92.56 91 GLN A O 1
ATOM 725 N N . MET A 1 92 ? -14.353 -6.512 4.451 1.00 93.25 92 MET A N 1
ATOM 726 C CA . MET A 1 92 ? -13.622 -7.192 5.520 1.00 93.25 92 MET A CA 1
ATOM 727 C C . MET A 1 92 ? -14.482 -7.356 6.775 1.00 93.25 92 MET A C 1
ATOM 729 O O . MET A 1 92 ? -15.235 -6.453 7.155 1.00 93.25 92 MET A O 1
ATOM 733 N N . THR A 1 93 ? -14.309 -8.477 7.471 1.00 92.94 93 THR A N 1
ATOM 734 C CA . THR A 1 93 ? -14.813 -8.639 8.841 1.00 92.94 93 THR A CA 1
ATOM 735 C C . THR A 1 93 ? -13.994 -7.793 9.819 1.00 92.94 93 THR A C 1
ATOM 737 O O . THR A 1 93 ? -12.887 -7.352 9.506 1.00 92.94 93 THR A O 1
ATOM 740 N N . ASP A 1 94 ? -14.505 -7.569 11.029 1.00 91.62 94 ASP A N 1
ATOM 741 C CA . ASP A 1 94 ? -13.786 -6.769 12.030 1.00 91.62 94 ASP A CA 1
ATOM 742 C C . ASP A 1 94 ? -12.457 -7.411 12.462 1.00 91.62 94 ASP A C 1
ATOM 744 O O . ASP A 1 94 ? -11.464 -6.712 12.670 1.00 91.62 94 ASP A O 1
ATOM 748 N N . GLU A 1 95 ? -12.401 -8.743 12.503 1.00 90.94 95 GLU A N 1
ATOM 749 C CA . GLU A 1 95 ? -11.172 -9.493 12.782 1.00 90.94 95 GLU A CA 1
ATOM 750 C C . GLU A 1 95 ? -10.137 -9.348 11.652 1.00 90.94 95 GLU A C 1
ATOM 752 O O . GLU A 1 95 ? -8.946 -9.131 11.902 1.00 90.94 95 GLU A O 1
ATOM 757 N N . GLU A 1 96 ? -10.588 -9.395 10.395 1.00 92.50 96 GLU A N 1
ATOM 758 C CA . GLU A 1 96 ? -9.730 -9.174 9.228 1.00 92.50 96 GLU A CA 1
ATOM 759 C C . GLU A 1 96 ? -9.179 -7.744 9.200 1.00 92.50 96 GLU A C 1
ATOM 761 O O . GLU A 1 96 ? -7.985 -7.556 8.953 1.00 92.50 96 GLU A O 1
ATOM 766 N N . LYS A 1 97 ? -10.011 -6.741 9.514 1.00 93.12 97 LYS A N 1
ATOM 767 C CA . LYS A 1 97 ? -9.583 -5.337 9.612 1.00 93.12 97 LYS A CA 1
ATOM 768 C C . LYS A 1 97 ? -8.505 -5.155 10.671 1.00 93.12 97 LYS A C 1
ATOM 770 O O . LYS A 1 97 ? -7.486 -4.530 10.385 1.00 93.12 97 LYS A O 1
ATOM 775 N N . GLY A 1 98 ? -8.709 -5.708 11.869 1.00 90.00 98 GLY A N 1
ATOM 776 C CA . GLY A 1 98 ? -7.729 -5.632 12.956 1.00 90.00 98 GLY A CA 1
ATOM 777 C C . GLY A 1 98 ? -6.388 -6.231 12.538 1.00 90.00 98 GLY A C 1
ATOM 778 O O . GLY A 1 98 ? -5.357 -5.561 12.591 1.00 90.00 98 GLY A O 1
ATOM 779 N N . THR A 1 99 ? -6.428 -7.447 11.990 1.00 90.81 99 THR A N 1
ATOM 780 C CA . THR A 1 99 ? -5.233 -8.147 11.499 1.00 90.81 99 THR A CA 1
ATOM 781 C C . THR A 1 99 ? -4.510 -7.355 10.404 1.00 90.81 99 THR A C 1
ATOM 783 O O . THR A 1 99 ? -3.281 -7.263 10.402 1.00 90.81 99 THR A O 1
ATOM 786 N N . PHE A 1 100 ? -5.254 -6.762 9.469 1.00 91.75 100 PHE A N 1
ATOM 787 C CA . PHE A 1 100 ? -4.686 -5.982 8.374 1.00 91.75 100 PHE A CA 1
ATOM 788 C C . PHE A 1 100 ? -4.053 -4.666 8.852 1.00 91.75 100 PHE A C 1
ATOM 790 O O . PHE A 1 100 ? -2.950 -4.310 8.423 1.00 91.75 100 PHE A O 1
ATOM 797 N N . ILE A 1 101 ? -4.711 -3.950 9.766 1.00 89.75 101 ILE A N 1
ATOM 798 C CA . ILE A 1 101 ? -4.172 -2.725 10.373 1.00 89.75 101 ILE A CA 1
ATOM 799 C C . ILE A 1 101 ? -2.881 -3.051 11.125 1.00 89.75 101 ILE A C 1
ATOM 801 O O . ILE A 1 101 ? -1.861 -2.399 10.904 1.00 89.75 101 ILE A O 1
ATOM 805 N N . ASP A 1 102 ? -2.874 -4.110 11.930 1.00 88.31 102 ASP A N 1
ATOM 806 C CA . ASP A 1 102 ? -1.680 -4.533 12.659 1.00 88.31 102 ASP A CA 1
ATOM 807 C C . ASP A 1 102 ? -0.521 -4.906 11.730 1.00 88.31 102 ASP A C 1
ATOM 809 O O . ASP A 1 102 ? 0.642 -4.630 12.050 1.00 88.31 102 ASP A O 1
ATOM 813 N N . ALA A 1 103 ? -0.817 -5.511 10.578 1.00 89.19 103 ALA A N 1
ATOM 814 C CA . ALA A 1 103 ? 0.180 -5.873 9.576 1.00 89.19 103 ALA A CA 1
ATOM 815 C C . ALA A 1 103 ? 0.741 -4.656 8.819 1.00 89.19 103 ALA A C 1
ATOM 817 O O . ALA A 1 103 ? 1.906 -4.668 8.430 1.00 89.19 103 ALA A O 1
ATOM 818 N N . THR A 1 104 ? -0.054 -3.602 8.623 1.00 88.94 104 THR A N 1
ATOM 819 C CA . THR A 1 104 ? 0.328 -2.396 7.857 1.00 88.94 104 THR A CA 1
ATOM 820 C C . THR A 1 104 ? 0.744 -1.204 8.729 1.00 88.94 104 THR A C 1
ATOM 822 O O . THR A 1 104 ? 1.181 -0.159 8.224 1.00 88.94 104 THR A O 1
ATOM 825 N N . MET A 1 105 ? 0.628 -1.321 10.053 1.00 82.56 105 MET A N 1
ATOM 826 C CA . MET A 1 105 ? 1.090 -0.308 10.998 1.00 82.56 105 MET A CA 1
ATOM 827 C C . MET A 1 105 ? 2.616 -0.214 11.0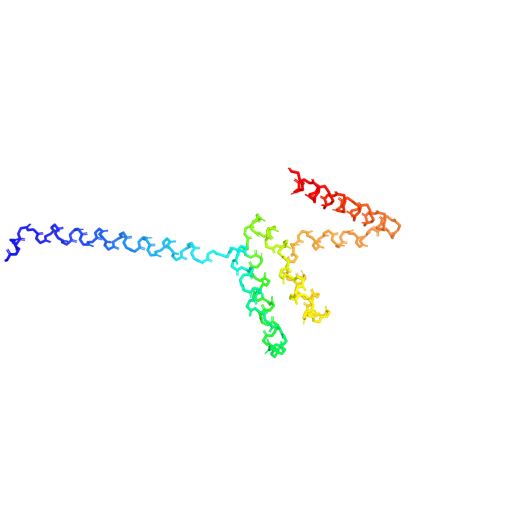22 1.00 82.56 105 MET A C 1
ATOM 829 O O . MET A 1 105 ? 3.329 -1.210 11.145 1.00 82.56 105 MET A O 1
ATOM 833 N N . ALA A 1 106 ? 3.125 1.021 10.998 1.00 76.62 106 ALA A N 1
ATOM 834 C CA . ALA A 1 106 ? 4.545 1.267 11.204 1.00 76.62 106 ALA A CA 1
ATOM 835 C C . ALA A 1 106 ? 4.953 0.852 12.636 1.00 76.62 106 ALA A C 1
ATOM 837 O O . ALA A 1 106 ? 4.216 1.150 13.582 1.00 76.62 106 ALA A O 1
ATOM 838 N N . PRO A 1 107 ? 6.139 0.247 12.839 1.00 71.38 107 PRO A N 1
ATOM 839 C CA . PRO A 1 107 ? 6.600 -0.169 14.166 1.00 71.38 107 PRO A CA 1
ATOM 840 C C . PRO A 1 107 ? 6.570 0.954 15.216 1.00 71.38 107 PRO A C 1
ATOM 842 O O . PRO A 1 107 ? 6.147 0.729 16.349 1.00 71.38 107 PRO A O 1
ATOM 845 N N . GLY A 1 108 ? 6.933 2.183 14.829 1.00 70.69 108 GLY A N 1
ATOM 846 C CA . GLY A 1 108 ? 6.893 3.346 15.726 1.00 70.69 108 GLY A CA 1
ATOM 847 C C . GLY A 1 108 ? 5.481 3.711 16.199 1.00 70.69 108 GLY A C 1
ATOM 848 O O . GLY A 1 108 ? 5.297 4.141 17.332 1.00 70.69 108 GLY A O 1
ATOM 849 N N . LEU A 1 109 ? 4.459 3.455 15.380 1.00 75.50 109 LEU A N 1
ATOM 850 C CA . LEU A 1 109 ? 3.058 3.705 15.732 1.00 75.50 109 LEU A CA 1
ATOM 851 C C . LEU A 1 109 ? 2.569 2.733 16.817 1.00 75.50 109 LEU A C 1
ATOM 853 O O . LEU A 1 109 ? 1.855 3.145 17.730 1.00 75.50 109 LEU A O 1
ATOM 857 N N . LYS A 1 110 ? 3.020 1.471 16.778 1.00 74.00 110 LYS A N 1
ATOM 858 C CA . LYS A 1 110 ? 2.745 0.487 17.841 1.00 74.00 110 LYS A CA 1
ATOM 859 C C . LYS A 1 110 ? 3.380 0.906 19.167 1.00 74.00 110 LYS A C 1
ATOM 861 O O . LYS A 1 110 ? 2.728 0.856 20.205 1.00 74.00 110 LYS A O 1
ATOM 866 N N . GLN A 1 111 ? 4.623 1.386 19.129 1.00 78.06 111 GLN A N 1
ATOM 867 C CA . GLN A 1 111 ? 5.323 1.881 20.320 1.00 78.06 111 GLN A CA 1
ATOM 868 C C . GLN A 1 111 ? 4.620 3.102 20.931 1.00 78.06 111 GLN A C 1
ATOM 870 O O . GLN A 1 111 ? 4.443 3.165 22.145 1.00 78.06 111 GLN A O 1
ATOM 875 N N . MET A 1 112 ? 4.150 4.036 20.098 1.00 79.19 112 MET A N 1
ATOM 876 C CA . MET A 1 112 ? 3.368 5.185 20.565 1.00 79.19 112 MET A CA 1
ATOM 877 C C . MET A 1 112 ? 2.028 4.767 21.182 1.00 79.19 112 MET A C 1
ATOM 879 O O . MET A 1 112 ? 1.648 5.306 22.219 1.00 79.19 112 MET A O 1
ATOM 883 N N . ALA A 1 113 ? 1.325 3.795 20.591 1.00 77.94 113 ALA A N 1
ATOM 884 C CA . ALA A 1 113 ? 0.076 3.278 21.149 1.00 77.94 113 ALA A CA 1
ATOM 885 C C . ALA A 1 113 ? 0.284 2.671 22.548 1.00 77.94 113 ALA A C 1
ATOM 887 O O . ALA A 1 113 ? -0.484 2.958 23.466 1.00 77.94 113 ALA A O 1
ATOM 888 N N . VAL A 1 114 ? 1.365 1.909 22.737 1.00 81.19 114 VAL A N 1
ATOM 889 C CA . VAL A 1 114 ? 1.751 1.371 24.052 1.00 81.19 114 VAL A CA 1
ATOM 890 C C . VAL A 1 114 ? 2.100 2.497 25.031 1.00 81.19 114 VAL A C 1
ATOM 892 O O . VAL A 1 114 ? 1.632 2.486 26.168 1.00 81.19 114 VAL A O 1
ATOM 895 N N . ALA A 1 115 ? 2.854 3.510 24.600 1.00 80.06 115 ALA A N 1
ATOM 896 C CA . ALA A 1 115 ? 3.184 4.658 25.445 1.00 80.06 115 ALA A CA 1
ATOM 897 C C . ALA A 1 115 ? 1.928 5.427 25.905 1.00 80.06 115 ALA A C 1
ATOM 899 O O . ALA A 1 115 ? 1.851 5.854 27.055 1.00 80.06 115 ALA A O 1
ATOM 900 N N . LEU A 1 116 ? 0.908 5.552 25.046 1.00 80.75 116 LEU A N 1
ATOM 901 C CA . LEU A 1 116 ? -0.377 6.163 25.409 1.00 80.75 116 LEU A CA 1
ATOM 902 C C . LEU A 1 116 ? -1.151 5.340 26.449 1.00 80.75 116 LEU A C 1
ATOM 904 O O . LEU A 1 116 ? -1.811 5.919 27.314 1.00 80.75 116 LEU A O 1
ATOM 908 N N . GLN A 1 117 ? -1.068 4.008 26.403 1.00 80.25 117 GLN A N 1
ATOM 909 C CA . GLN A 1 117 ? -1.698 3.144 27.408 1.00 80.25 117 GLN A CA 1
ATOM 910 C C . GLN A 1 117 ? -1.076 3.329 28.799 1.00 80.25 117 GLN A C 1
ATOM 912 O O . GLN A 1 117 ? -1.791 3.258 29.795 1.00 80.25 117 GLN A O 1
ATOM 917 N N . GLN A 1 118 ? 0.220 3.639 28.876 1.00 85.31 118 GLN A N 1
ATOM 918 C CA . GLN A 1 118 ? 0.918 3.880 30.145 1.00 85.31 118 GLN A CA 1
ATOM 919 C C . GLN A 1 118 ? 0.571 5.232 30.795 1.00 85.31 118 GLN A C 1
ATOM 921 O O . GLN A 1 118 ? 0.885 5.448 31.964 1.00 85.31 118 GLN A O 1
ATOM 926 N N . LEU A 1 119 ? -0.091 6.147 30.076 1.00 82.25 119 LEU A N 1
ATOM 927 C CA . LEU A 1 119 ? -0.525 7.427 30.638 1.00 82.25 119 LEU A CA 1
ATOM 928 C C . LEU A 1 119 ? -1.747 7.263 31.561 1.00 82.25 119 LEU A C 1
ATOM 930 O O . LEU A 1 119 ? -2.620 6.433 31.276 1.00 82.25 119 LEU A O 1
ATOM 934 N N . PRO A 1 120 ? -1.882 8.114 32.601 1.00 85.81 120 PRO A N 1
ATOM 935 C CA . P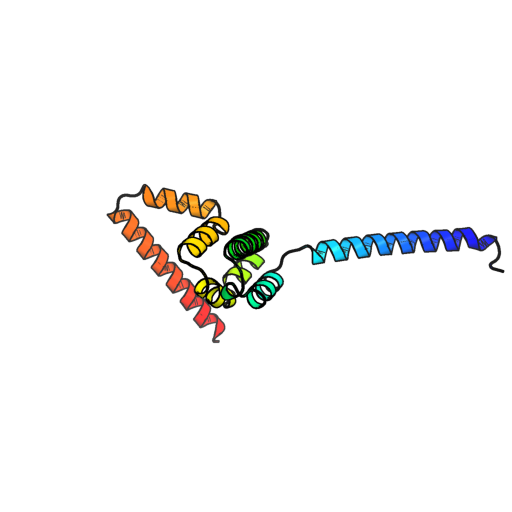RO A 1 120 ? -3.107 8.212 33.389 1.00 85.81 120 PRO A CA 1
ATOM 936 C C . PRO A 1 120 ? -4.314 8.543 32.503 1.00 85.81 120 PRO A C 1
ATOM 938 O O . PRO A 1 120 ? -4.224 9.411 31.632 1.00 85.81 120 PRO A O 1
ATOM 941 N N . GLU A 1 121 ? -5.458 7.906 32.763 1.00 81.94 121 GLU A N 1
ATOM 942 C CA . GLU A 1 121 ? -6.705 8.055 31.992 1.00 81.94 121 GLU A CA 1
ATOM 943 C C . GLU A 1 121 ? -7.080 9.513 31.630 1.00 81.94 121 GLU A C 1
ATOM 945 O O . GLU A 1 121 ? -7.302 9.787 30.445 1.00 81.94 121 GLU A O 1
ATOM 950 N N . PRO A 1 122 ? -7.077 10.493 32.565 1.00 83.88 122 PRO A N 1
ATOM 951 C CA . PRO A 1 122 ? -7.442 11.873 32.227 1.00 83.88 122 PRO A CA 1
ATOM 952 C C . PRO A 1 122 ? -6.451 12.540 31.260 1.00 83.88 122 PRO A C 1
ATOM 954 O O . PRO A 1 122 ? -6.844 13.366 30.432 1.00 83.88 122 PRO A O 1
ATOM 957 N N . VAL A 1 123 ? -5.169 12.169 31.329 1.00 84.44 123 VAL A N 1
ATOM 958 C CA . VAL A 1 123 ? -4.124 12.677 30.430 1.00 84.44 123 VAL A CA 1
ATOM 959 C C . VAL A 1 123 ? -4.253 12.009 29.064 1.00 84.44 123 VAL A C 1
ATOM 961 O O . VAL A 1 123 ? -4.271 12.702 28.048 1.00 84.44 123 VAL A O 1
ATOM 964 N N . ARG A 1 124 ? -4.450 10.684 29.033 1.00 85.12 124 ARG A N 1
ATOM 965 C CA . ARG A 1 124 ? -4.635 9.901 27.804 1.00 85.12 124 ARG A CA 1
ATOM 966 C C . ARG A 1 124 ? -5.781 10.449 26.951 1.00 85.12 124 ARG A C 1
ATOM 968 O O . ARG A 1 124 ? -5.586 10.736 25.770 1.00 85.12 124 ARG A O 1
ATOM 975 N N . GLN A 1 125 ? -6.955 10.666 27.547 1.00 86.44 125 GLN A N 1
ATOM 976 C CA . GLN A 1 125 ? -8.126 11.184 26.830 1.00 86.44 125 GLN A CA 1
ATOM 977 C C . GLN A 1 125 ? -7.925 12.609 26.300 1.00 86.44 125 GLN A C 1
ATOM 979 O O . GLN A 1 125 ? -8.467 12.970 25.251 1.00 86.44 125 GLN A O 1
ATOM 984 N N . ARG A 1 126 ? -7.170 13.448 27.019 1.00 87.44 126 ARG A N 1
ATOM 985 C CA . ARG A 1 126 ? -6.841 14.805 26.566 1.00 87.44 126 ARG A CA 1
ATOM 986 C C . ARG A 1 126 ? -5.891 14.765 25.369 1.00 87.44 126 ARG A C 1
ATOM 988 O O . ARG A 1 126 ? -6.146 15.448 24.382 1.00 87.44 126 ARG A O 1
ATOM 995 N N . SER A 1 127 ? -4.858 13.927 25.429 1.00 84.06 127 SER A N 1
ATOM 996 C CA . SER A 1 127 ? -3.886 13.753 24.347 1.00 84.06 127 SER A CA 1
ATOM 997 C C . SER A 1 127 ? -4.520 13.189 23.074 1.00 84.06 127 SER A C 1
ATOM 999 O O . SER A 1 127 ? -4.251 13.700 21.989 1.00 84.06 127 SER A O 1
ATOM 1001 N N . ILE A 1 128 ? -5.408 12.192 23.193 1.00 85.62 128 ILE A N 1
ATOM 1002 C CA . ILE A 1 128 ? -6.131 11.619 22.044 1.00 85.62 128 ILE A CA 1
ATOM 1003 C C . ILE A 1 128 ? -7.028 12.673 21.385 1.00 85.62 128 ILE A C 1
ATOM 1005 O O . ILE A 1 128 ? -6.975 12.844 20.169 1.00 85.62 128 ILE A O 1
ATOM 1009 N N . ARG A 1 129 ? -7.821 13.415 22.171 1.00 88.56 129 ARG A N 1
ATOM 1010 C CA . ARG A 1 129 ? -8.704 14.465 21.632 1.00 88.56 129 ARG A CA 1
ATOM 1011 C C . ARG A 1 129 ? -7.930 15.553 20.895 1.00 88.56 129 ARG A C 1
ATOM 1013 O O . ARG A 1 129 ? -8.335 15.952 19.809 1.00 88.56 129 ARG A O 1
ATOM 1020 N N . GLU A 1 130 ? -6.814 16.002 21.459 1.00 90.25 130 GLU A N 1
ATOM 1021 C CA . GLU A 1 130 ? -5.970 17.022 20.836 1.00 90.25 130 GLU A CA 1
ATOM 1022 C C . GLU A 1 130 ? -5.321 16.520 19.537 1.00 90.25 130 GLU A C 1
ATOM 1024 O O . GLU A 1 130 ? -5.302 17.240 18.540 1.00 90.25 130 GLU A O 1
ATOM 1029 N N . ALA A 1 131 ? -4.844 15.272 19.509 1.00 85.75 131 ALA A N 1
ATOM 1030 C CA . ALA A 1 131 ? -4.294 14.668 18.298 1.00 85.75 131 ALA A CA 1
ATOM 1031 C C . ALA A 1 131 ? -5.351 14.540 17.188 1.00 85.75 131 ALA A C 1
ATOM 1033 O O . ALA A 1 131 ? -5.086 14.912 16.046 1.00 85.75 131 ALA A O 1
ATOM 1034 N N . LEU A 1 132 ? -6.561 14.076 17.527 1.00 88.25 132 LEU A N 1
ATOM 1035 C CA . LEU A 1 132 ? -7.678 13.976 16.581 1.00 88.25 132 LEU A CA 1
ATOM 1036 C C . LEU A 1 132 ? -8.101 15.348 16.046 1.00 88.25 132 LEU A C 1
ATOM 1038 O O . LEU A 1 132 ? -8.356 15.479 14.849 1.00 88.25 132 LEU A O 1
ATOM 1042 N N . ARG A 1 133 ? -8.136 16.372 16.909 1.00 91.50 133 ARG A N 1
ATOM 1043 C CA . ARG A 1 133 ? -8.425 17.756 16.512 1.00 91.50 133 ARG A CA 1
ATOM 1044 C C . ARG A 1 133 ? -7.428 18.247 15.463 1.00 91.50 133 ARG A C 1
ATOM 1046 O O . ARG A 1 133 ? -7.846 18.664 14.389 1.00 91.50 133 ARG A O 1
ATOM 1053 N N . ARG A 1 134 ? -6.125 18.117 15.732 1.00 83.38 134 ARG A N 1
ATOM 1054 C CA . ARG A 1 134 ? -5.061 18.534 14.800 1.00 83.38 134 ARG A CA 1
ATOM 1055 C C . ARG A 1 134 ? -5.103 17.781 13.476 1.00 83.38 134 ARG A C 1
ATOM 1057 O O . ARG A 1 134 ? -4.854 18.368 12.429 1.00 83.38 134 ARG A O 1
ATOM 1064 N N . LEU A 1 135 ? -5.412 16.486 13.515 1.00 85.75 135 LEU A N 1
ATOM 1065 C CA . LEU A 1 135 ? -5.516 15.669 12.309 1.00 85.75 135 LEU A CA 1
ATOM 1066 C C . LEU A 1 135 ? -6.683 16.142 11.436 1.00 85.75 135 LEU A C 1
ATOM 1068 O O . LEU A 1 135 ? -6.511 16.303 10.232 1.00 85.75 135 LEU A O 1
ATOM 1072 N N . ARG A 1 136 ? -7.831 16.452 12.053 1.00 83.94 136 ARG A N 1
ATOM 1073 C CA . ARG A 1 136 ? -9.000 16.994 11.354 1.00 83.94 136 ARG A CA 1
ATOM 1074 C C . ARG A 1 136 ? -8.738 18.389 10.774 1.00 83.94 136 ARG A C 1
ATOM 1076 O O . ARG A 1 136 ? -9.104 18.645 9.633 1.00 83.94 136 ARG A O 1
ATOM 1083 N N . GLU A 1 137 ? -8.051 19.256 11.516 1.00 85.38 137 GLU A N 1
ATOM 1084 C CA . GLU A 1 137 ? -7.614 20.573 11.025 1.00 85.38 137 GLU A CA 1
ATOM 1085 C C . GLU A 1 137 ? -6.686 20.444 9.806 1.00 85.38 137 GLU A C 1
ATOM 1087 O O . GLU A 1 137 ? -6.875 21.142 8.811 1.00 85.38 137 GLU A O 1
ATOM 1092 N N . ALA A 1 138 ? -5.733 19.507 9.840 1.00 77.56 138 ALA A N 1
ATOM 1093 C CA . ALA A 1 138 ? -4.832 19.250 8.719 1.00 77.56 138 ALA A CA 1
ATOM 1094 C C . ALA A 1 138 ? -5.565 18.707 7.480 1.00 77.56 138 ALA A C 1
ATOM 1096 O O . ALA A 1 138 ? -5.274 19.145 6.370 1.00 77.56 138 ALA A O 1
ATOM 1097 N N . THR A 1 139 ? -6.532 17.795 7.645 1.00 73.81 139 THR A N 1
ATOM 1098 C CA . 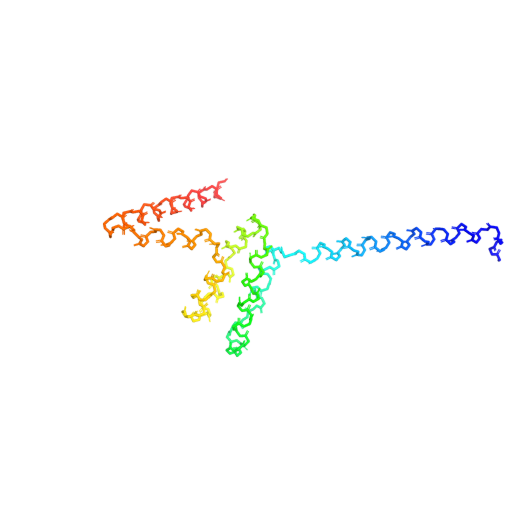THR A 1 139 ? -7.348 17.304 6.518 1.00 73.81 139 THR A CA 1
ATOM 1099 C C . THR A 1 139 ? -8.202 18.412 5.911 1.00 73.81 139 THR A C 1
ATOM 1101 O O . THR A 1 139 ? -8.219 18.566 4.696 1.00 73.81 139 THR A O 1
ATOM 1104 N N . SER A 1 140 ? -8.832 19.252 6.740 1.00 76.44 140 SER A N 1
ATOM 1105 C CA . SER A 1 140 ? -9.643 20.372 6.252 1.00 76.44 140 SER A CA 1
ATOM 1106 C C . SER A 1 140 ? -8.807 21.427 5.518 1.00 76.44 140 SER A C 1
ATOM 1108 O O . SER A 1 140 ? -9.271 21.994 4.532 1.00 76.44 140 SER A O 1
ATOM 1110 N N . ALA A 1 141 ? -7.563 21.663 5.951 1.00 71.31 141 ALA A N 1
ATOM 1111 C CA . ALA A 1 141 ? -6.634 22.551 5.252 1.00 71.31 141 ALA A CA 1
ATOM 1112 C C . ALA A 1 141 ? -6.215 22.003 3.871 1.00 71.31 141 ALA A C 1
ATOM 1114 O O . ALA A 1 141 ? -6.090 22.771 2.910 1.00 71.31 141 ALA A O 1
ATOM 1115 N N . LEU A 1 142 ? -6.030 20.682 3.752 1.00 60.97 142 LEU A N 1
ATOM 1116 C CA . LEU A 1 142 ? -5.722 20.019 2.480 1.00 60.97 142 LEU A CA 1
ATOM 1117 C C . LEU A 1 142 ? -6.897 20.111 1.498 1.00 60.97 142 LEU A C 1
ATOM 1119 O O . LEU A 1 142 ? -6.684 20.489 0.346 1.00 60.97 142 LEU A O 1
ATOM 1123 N N . ASP A 1 143 ? -8.126 19.880 1.967 1.00 62.53 143 ASP A N 1
ATOM 1124 C CA . ASP A 1 143 ? -9.334 20.007 1.142 1.00 62.53 143 ASP A CA 1
ATOM 1125 C C . ASP A 1 143 ? -9.493 21.438 0.603 1.00 62.53 143 ASP A C 1
ATOM 1127 O O . ASP A 1 143 ? -9.704 21.629 -0.595 1.00 62.53 143 ASP A O 1
ATOM 1131 N N . SER A 1 144 ? -9.286 22.457 1.450 1.00 63.00 144 SER A N 1
ATOM 1132 C CA . SER A 1 144 ? -9.378 23.867 1.036 1.00 63.00 144 SER A CA 1
ATOM 1133 C C . SER A 1 144 ? -8.290 24.314 0.054 1.00 63.00 144 SER A C 1
ATOM 1135 O O . SER A 1 144 ? -8.512 25.247 -0.709 1.00 63.00 144 SER A O 1
ATOM 1137 N N . THR A 1 145 ? -7.128 23.652 0.051 1.00 56.44 145 THR A N 1
ATOM 1138 C CA . THR A 1 145 ? -6.013 23.977 -0.860 1.00 56.44 145 THR A CA 1
ATOM 1139 C C . THR A 1 145 ? -6.195 23.331 -2.239 1.00 56.44 145 THR A C 1
ATOM 1141 O O . THR A 1 145 ? -5.652 23.821 -3.219 1.00 56.44 145 THR A O 1
ATOM 1144 N N . SER A 1 146 ? -6.969 22.245 -2.338 1.00 52.75 146 SER A N 1
ATOM 1145 C CA . SER A 1 146 ? -7.257 21.559 -3.610 1.00 52.75 146 SER A CA 1
ATOM 1146 C C . SER A 1 146 ? -8.410 22.173 -4.420 1.00 52.75 146 SER A C 1
ATOM 1148 O O . SER A 1 146 ? -8.608 21.803 -5.576 1.00 52.75 146 SER A O 1
ATOM 1150 N N . ALA A 1 147 ? -9.173 23.093 -3.818 1.00 51.47 147 ALA A N 1
ATOM 1151 C CA . ALA A 1 147 ? -10.373 23.707 -4.393 1.00 51.47 147 ALA A CA 1
ATOM 1152 C C . ALA A 1 147 ? -10.167 25.151 -4.908 1.00 51.47 147 ALA A C 1
ATOM 1154 O O . ALA A 1 147 ? -11.148 25.798 -5.281 1.00 51.47 147 ALA A O 1
ATOM 1155 N N . GLY A 1 148 ? -8.929 25.658 -4.917 1.00 41.38 148 GLY A N 1
ATOM 1156 C CA . GLY A 1 148 ? -8.543 26.962 -5.476 1.00 41.38 148 GLY A CA 1
ATOM 1157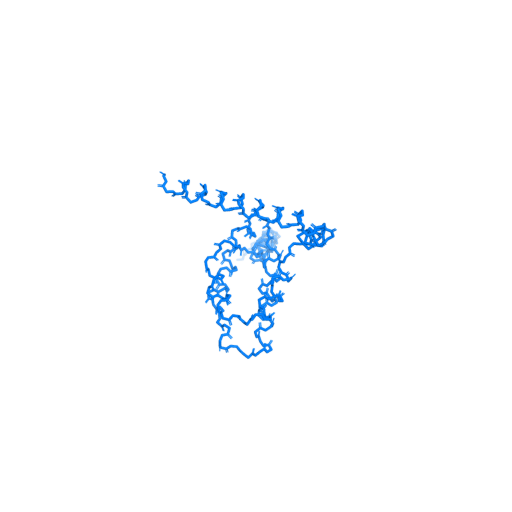 C C . GLY A 1 148 ? -7.491 26.812 -6.562 1.00 41.38 148 GLY A C 1
ATOM 1158 O O . GLY A 1 148 ? -7.535 27.619 -7.515 1.00 41.38 148 GLY A O 1
#

Sequence (148 aa):
MLAQRYRPLVFGTLLVLAGWLVAFAGYQASTNARVTADKVAVELRATDLNRLSSGKRAKTLRHLADNVNALAGEERRRARLDPEWDRLFQQMTDEEKGTFIDATMAPGLKQMAVALQQLPEPVRQRSIREALRRLREATSALDSTSAG

pLDDT: mean 84.38, std 10.52, range [41.38, 96.44]

Foldseek 3Di:
DPPPVCVVVVVVVVVVVVVVVVVVVVVVVVVVPQQALVNLVVLLVVDDLVPDDPVVNLVSLLVSLVSLVSDDPVRNVSNVPDPSVVVVVVRDDPVSVVVSCVSNDDPVVVVVVVVLVPDDPVVSVVVVVVVVVVVVVVVVVVVVVVVD

Radius of gyration: 25.16 Å; chains: 1; bounding box: 55×46×82 Å